Protein AF-A0A212FN62-F1 (afdb_monomer_lite)

Organism: NCBI:txid278856

Secondary structure (DSSP, 8-state):
----------S--SSTT-----GGGSPPTTS---PPPPPPPPSS----TT-SSS--S---SSPPPTTS-TT------

Foldseek 3Di:
DPPPPPPPPPPQDPDPPDHDDDPVRDDDPVDDDDPDDPDDDPDDFDFDQQAPPDGDDPCPPPDGHHCRGVPDDDDDD

Sequence (77 aa):
FLLYYDRVQADVCSSYLDVCCNVPDVRPPDNPITPKPPKFREGCGWRNPDGIGFKTIGDNDGESKFGEFPWMVAILK

Structure (mmCIF, N/CA/C/O backbone):
data_AF-A0A212FN62-F1
#
_entry.id   AF-A0A212FN62-F1
#
loop_
_atom_site.group_PDB
_atom_site.id
_atom_site.type_symbol
_atom_site.label_atom_id
_atom_site.label_alt_id
_atom_site.label_comp_id
_atom_site.label_asym_id
_atom_site.label_entity_id
_atom_site.label_seq_id
_atom_site.pdbx_PDB_ins_code
_atom_site.Cartn_x
_atom_sit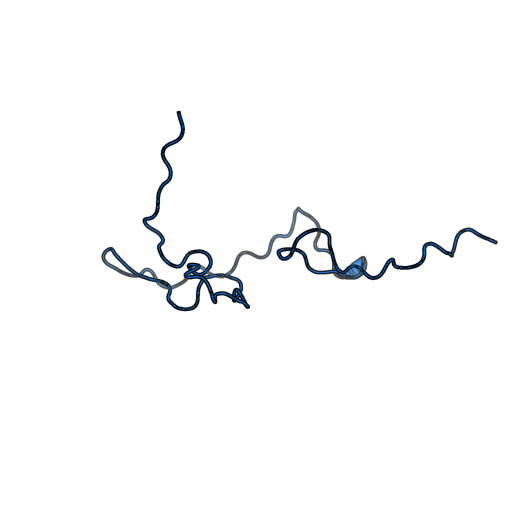e.Cartn_y
_atom_site.Cartn_z
_atom_site.occupancy
_atom_site.B_iso_or_equiv
_atom_site.auth_seq_id
_atom_site.auth_comp_id
_atom_site.auth_asym_id
_atom_site.auth_atom_id
_atom_site.pdbx_PDB_model_num
ATOM 1 N N . PHE A 1 1 ? 9.625 -9.137 -44.386 1.00 40.47 1 PHE A N 1
ATOM 2 C CA . PHE A 1 1 ? 10.670 -8.140 -44.070 1.00 40.47 1 PHE A CA 1
ATOM 3 C C . PHE A 1 1 ? 10.139 -6.806 -43.537 1.00 40.47 1 PHE A C 1
ATOM 5 O O . PHE A 1 1 ? 10.943 -5.932 -43.260 1.00 40.47 1 PHE A O 1
ATOM 12 N N . LEU A 1 2 ? 8.829 -6.654 -43.294 1.00 45.31 2 LEU A N 1
ATOM 13 C CA . LEU A 1 2 ? 8.257 -5.486 -42.607 1.00 45.31 2 LEU A CA 1
ATOM 14 C C . LEU A 1 2 ? 7.294 -5.921 -41.484 1.00 45.31 2 LEU A C 1
ATOM 16 O O . LEU A 1 2 ? 6.187 -5.419 -41.378 1.00 45.31 2 LEU A O 1
ATOM 20 N N . LEU A 1 3 ? 7.709 -6.893 -40.665 1.00 46.31 3 LEU A N 1
ATOM 21 C CA . LEU A 1 3 ? 7.036 -7.248 -39.403 1.00 46.31 3 LEU A CA 1
ATOM 22 C C . LEU A 1 3 ? 8.014 -7.049 -38.238 1.00 46.31 3 LEU A C 1
ATOM 24 O O . LEU A 1 3 ? 8.289 -7.971 -37.481 1.00 46.31 3 LEU A O 1
ATOM 28 N N . TYR A 1 4 ? 8.637 -5.874 -38.165 1.00 52.19 4 TYR A N 1
ATOM 29 C CA . TYR A 1 4 ? 9.546 -5.526 -37.065 1.00 52.19 4 TYR A CA 1
ATOM 30 C C . TYR A 1 4 ? 9.495 -4.030 -36.762 1.00 52.19 4 TYR A C 1
ATOM 32 O O . TYR A 1 4 ? 10.507 -3.363 -36.566 1.00 52.19 4 TYR A O 1
ATOM 40 N N . TYR A 1 5 ? 8.289 -3.478 -36.824 1.00 51.41 5 TYR A N 1
ATOM 41 C CA . TYR A 1 5 ? 8.058 -2.081 -36.506 1.00 51.41 5 TYR A CA 1
ATOM 42 C C . TYR A 1 5 ? 6.766 -1.942 -35.716 1.00 51.41 5 TYR A C 1
ATOM 44 O O . TYR A 1 5 ? 5.879 -1.181 -36.084 1.00 51.41 5 TYR A O 1
ATOM 52 N N . ASP A 1 6 ? 6.668 -2.707 -34.630 1.00 47.34 6 ASP A N 1
ATOM 53 C CA . ASP A 1 6 ? 5.823 -2.269 -33.532 1.00 47.34 6 ASP A CA 1
ATOM 54 C C . ASP A 1 6 ? 6.684 -1.333 -32.685 1.00 47.34 6 ASP A C 1
ATOM 56 O O . ASP A 1 6 ? 7.573 -1.749 -31.934 1.00 47.34 6 ASP A O 1
ATOM 60 N N . ARG A 1 7 ? 6.541 -0.034 -32.960 1.00 47.53 7 ARG A N 1
ATOM 61 C CA . ARG A 1 7 ? 7.160 1.001 -32.145 1.00 47.53 7 ARG A CA 1
ATOM 62 C C . ARG A 1 7 ? 6.571 0.856 -30.754 1.00 47.53 7 ARG A C 1
ATOM 64 O O . ARG A 1 7 ? 5.385 1.088 -30.573 1.00 47.53 7 ARG A O 1
ATOM 71 N N . VAL A 1 8 ? 7.444 0.549 -29.802 1.00 51.22 8 VAL A N 1
ATOM 72 C CA . VAL A 1 8 ? 7.322 0.877 -28.381 1.00 51.22 8 VAL A CA 1
ATOM 73 C C . VAL A 1 8 ? 6.669 2.258 -28.256 1.00 51.22 8 VAL A C 1
ATOM 75 O O . VAL A 1 8 ? 7.329 3.290 -28.386 1.00 51.22 8 VAL A O 1
ATOM 78 N N . GLN A 1 9 ? 5.347 2.276 -28.099 1.00 45.53 9 GLN A N 1
ATOM 79 C CA . GLN A 1 9 ? 4.589 3.472 -27.786 1.00 45.53 9 GLN A CA 1
ATOM 80 C C . GLN A 1 9 ? 4.968 3.802 -26.344 1.00 45.53 9 GLN A C 1
ATOM 82 O O . GLN A 1 9 ? 4.600 3.092 -25.412 1.00 45.53 9 GLN A O 1
ATOM 87 N N . ALA A 1 10 ? 5.796 4.828 -26.182 1.00 48.84 10 ALA A N 1
ATOM 88 C CA . ALA A 1 10 ? 6.176 5.364 -24.890 1.00 48.84 10 ALA A CA 1
ATOM 89 C C . ALA A 1 10 ? 4.960 6.053 -24.249 1.00 48.84 10 ALA A C 1
ATOM 91 O O . ALA A 1 10 ? 4.800 7.263 -24.358 1.00 48.84 10 ALA A O 1
ATOM 92 N N . ASP A 1 11 ? 4.106 5.258 -23.610 1.00 56.12 11 ASP A N 1
ATOM 93 C CA . ASP A 1 11 ? 3.399 5.652 -22.396 1.00 56.12 11 ASP A CA 1
ATOM 94 C C . ASP A 1 11 ? 3.444 4.442 -21.455 1.00 56.12 11 ASP A C 1
ATOM 96 O O . ASP A 1 11 ? 2.971 3.347 -21.766 1.00 56.12 11 ASP A O 1
ATOM 100 N N . VAL A 1 12 ? 4.236 4.590 -20.400 1.00 72.12 12 VAL A N 1
ATOM 101 C CA . VAL A 1 12 ? 4.874 3.501 -19.657 1.00 72.12 12 VAL A CA 1
ATOM 102 C C . VAL A 1 12 ? 3.837 2.823 -18.757 1.00 72.12 12 VAL A C 1
ATOM 104 O O . VAL A 1 12 ? 3.633 3.230 -17.624 1.00 72.12 12 VAL A O 1
ATOM 107 N N . CYS A 1 13 ? 3.222 1.762 -19.286 1.00 78.69 13 CYS A N 1
ATOM 108 C CA . CYS A 1 13 ? 2.161 0.941 -18.685 1.00 78.69 13 CYS A CA 1
ATOM 109 C C . CYS A 1 13 ? 0.811 1.655 -18.459 1.00 78.69 13 CYS A C 1
ATOM 111 O O . CYS A 1 13 ? 0.741 2.846 -18.186 1.00 78.69 13 CYS A O 1
ATOM 113 N N . SER A 1 14 ? -0.297 0.905 -18.566 1.00 81.19 14 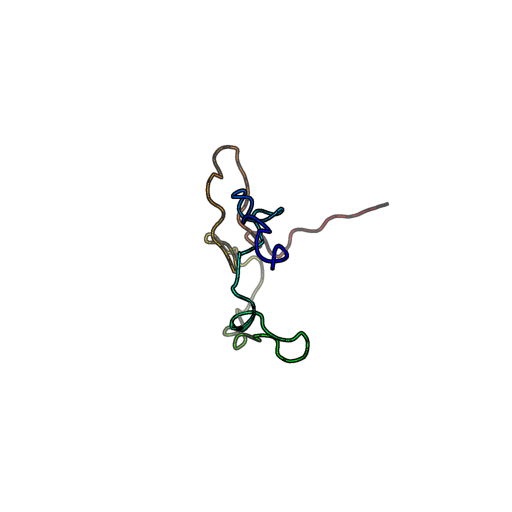SER A N 1
ATOM 114 C CA . SER A 1 14 ? -1.655 1.463 -18.409 1.00 81.19 14 SER A CA 1
ATOM 115 C C . SER A 1 14 ? -1.996 1.819 -16.961 1.00 81.19 14 SER A C 1
ATOM 117 O O . SER A 1 14 ? -2.903 2.618 -16.725 1.00 81.19 14 SER A O 1
ATOM 119 N N . SER A 1 15 ? -1.332 1.180 -16.002 1.00 75.88 15 SER A N 1
ATOM 120 C CA . SER A 1 15 ? -1.537 1.383 -14.576 1.00 75.88 15 SER A CA 1
ATOM 121 C C . SER A 1 15 ? -0.249 1.878 -13.940 1.00 75.88 15 SER A C 1
ATOM 123 O O . SER A 1 15 ? 0.833 1.384 -14.245 1.00 75.88 15 SER A O 1
ATOM 125 N N . TYR A 1 16 ? -0.370 2.784 -12.971 1.00 76.06 16 TYR A N 1
ATOM 126 C CA . TYR A 1 16 ? 0.752 3.190 -12.120 1.00 76.06 16 TYR A CA 1
ATOM 127 C C . TYR A 1 16 ? 1.256 2.050 -11.211 1.00 76.06 16 TYR A C 1
ATOM 129 O O . TYR A 1 16 ? 2.291 2.193 -10.564 1.00 76.06 16 TYR A O 1
ATOM 137 N N . LEU A 1 17 ? 0.510 0.940 -11.127 1.00 81.19 17 LEU A N 1
ATOM 138 C CA . LEU A 1 17 ? 0.909 -0.276 -10.412 1.00 81.19 17 LEU A CA 1
ATOM 139 C C . LEU A 1 17 ? 1.738 -1.232 -11.281 1.00 81.19 17 LEU A C 1
ATOM 141 O O . LEU A 1 17 ? 2.278 -2.207 -10.757 1.00 81.19 17 LEU A O 1
ATOM 145 N N . ASP A 1 18 ? 1.834 -0.969 -12.583 1.00 83.06 18 ASP A N 1
ATOM 146 C CA . ASP A 1 18 ? 2.531 -1.834 -13.523 1.00 83.06 18 ASP A CA 1
ATOM 147 C C . ASP A 1 18 ? 3.968 -1.358 -13.749 1.00 83.06 18 ASP A C 1
ATOM 149 O O . ASP A 1 18 ? 4.292 -0.170 -13.694 1.00 83.06 18 ASP A O 1
ATOM 153 N N . VAL A 1 19 ? 4.840 -2.317 -14.047 1.00 81.19 19 VAL A N 1
ATOM 154 C CA . VAL A 1 19 ? 6.229 -2.067 -14.430 1.00 81.19 19 VAL A CA 1
ATOM 155 C C . VAL A 1 19 ? 6.470 -2.714 -15.783 1.00 81.19 19 VAL A C 1
ATOM 157 O O . VAL A 1 19 ? 6.131 -3.877 -15.999 1.00 81.19 19 VAL A O 1
ATOM 160 N N . CYS A 1 20 ? 7.078 -1.959 -16.695 1.00 83.81 20 CYS A N 1
ATOM 161 C CA . CYS A 1 20 ? 7.475 -2.484 -17.992 1.00 83.81 20 CYS A CA 1
ATOM 162 C C . CYS A 1 20 ? 8.672 -3.424 -17.802 1.00 83.81 20 CYS A C 1
ATOM 164 O O . CYS A 1 20 ? 9.760 -2.984 -17.426 1.00 83.81 20 CYS A O 1
ATOM 166 N N . CYS A 1 21 ? 8.459 -4.714 -18.054 1.00 84.44 21 CYS A N 1
ATOM 167 C CA . CYS A 1 21 ? 9.485 -5.751 -17.992 1.00 84.44 21 CYS A CA 1
ATOM 168 C C . CYS A 1 21 ? 9.812 -6.248 -19.403 1.00 84.44 21 CYS A C 1
ATOM 170 O O . CYS A 1 21 ? 8.921 -6.353 -20.249 1.00 84.44 21 CYS A O 1
ATOM 172 N N . ASN A 1 22 ? 11.066 -6.629 -19.657 1.00 85.06 22 ASN A N 1
ATOM 173 C CA . ASN A 1 22 ? 11.372 -7.369 -20.880 1.00 85.06 22 ASN A CA 1
ATOM 174 C C . ASN A 1 22 ? 10.763 -8.772 -20.792 1.00 85.06 22 ASN A C 1
ATOM 176 O O . ASN A 1 22 ? 10.653 -9.332 -19.706 1.00 85.06 22 ASN A O 1
ATOM 180 N N . VAL A 1 23 ? 10.445 -9.379 -21.938 1.00 84.44 23 VAL A N 1
ATOM 181 C CA . VAL A 1 23 ? 9.922 -10.757 -22.022 1.00 84.44 23 VAL A CA 1
ATOM 182 C C . VAL A 1 23 ? 10.688 -11.774 -21.149 1.00 84.44 23 VAL A C 1
ATOM 184 O O . VAL A 1 23 ? 10.022 -12.518 -20.434 1.00 84.44 23 VAL A O 1
ATOM 187 N N . PRO A 1 24 ? 12.039 -11.824 -21.129 1.00 84.56 24 PRO A N 1
ATOM 188 C CA . PRO A 1 24 ? 12.765 -12.750 -20.250 1.00 84.56 24 PRO A CA 1
ATOM 189 C C . PRO A 1 24 ? 12.662 -12.425 -18.749 1.00 84.56 24 PRO A C 1
ATOM 191 O O . PRO A 1 24 ? 12.912 -13.304 -17.929 1.00 84.56 24 PRO A O 1
ATOM 194 N N . ASP A 1 25 ? 12.296 -11.195 -18.384 1.00 83.62 25 ASP A N 1
ATOM 195 C CA . ASP A 1 25 ? 12.161 -10.735 -16.995 1.00 83.62 25 ASP A CA 1
ATOM 196 C C . ASP A 1 25 ? 10.735 -10.944 -16.445 1.00 83.62 25 ASP A C 1
ATOM 198 O O . ASP A 1 25 ? 10.467 -10.695 -15.264 1.00 83.62 25 ASP A O 1
ATOM 202 N N . VAL A 1 26 ? 9.803 -11.414 -17.284 1.00 84.69 26 VAL A N 1
ATOM 203 C CA . VAL A 1 26 ? 8.442 -11.764 -16.869 1.00 84.69 26 VAL A CA 1
ATOM 204 C C . VAL A 1 26 ? 8.469 -13.117 -16.164 1.00 84.69 26 VAL A C 1
ATOM 206 O O . VAL A 1 26 ? 8.841 -14.138 -16.741 1.00 84.69 26 VAL A O 1
ATOM 209 N N . ARG A 1 27 ? 8.045 -13.140 -14.896 1.00 82.44 27 ARG A N 1
ATOM 210 C CA . ARG A 1 27 ? 7.916 -14.395 -14.150 1.00 82.44 27 ARG A CA 1
ATOM 211 C C . ARG A 1 27 ? 6.702 -15.182 -14.636 1.00 82.44 27 ARG A C 1
ATOM 213 O O . ARG A 1 27 ? 5.638 -14.587 -14.820 1.00 82.44 27 ARG A O 1
ATOM 220 N N . PRO A 1 28 ? 6.829 -16.507 -14.793 1.00 83.19 28 PRO A N 1
ATOM 221 C CA . PRO A 1 28 ? 5.690 -17.329 -15.139 1.00 83.19 28 PRO A CA 1
ATOM 222 C C . PRO A 1 28 ? 4.727 -17.427 -13.931 1.00 83.19 28 PRO A C 1
ATOM 224 O O . PRO A 1 28 ? 5.168 -17.316 -12.779 1.00 83.19 28 PRO A O 1
ATOM 227 N N . PRO A 1 29 ? 3.408 -17.582 -14.161 1.00 80.50 29 PRO A N 1
ATOM 228 C CA . PRO A 1 29 ? 2.392 -17.501 -13.101 1.00 80.50 29 PRO A CA 1
ATOM 229 C C . PRO A 1 29 ? 2.527 -18.553 -11.990 1.00 80.50 29 PRO A C 1
ATOM 231 O O . PRO A 1 29 ? 1.985 -18.383 -10.901 1.00 80.50 29 PRO A O 1
ATOM 234 N N . ASP A 1 30 ? 3.233 -19.645 -12.263 1.00 85.19 30 ASP A N 1
ATOM 235 C CA . ASP A 1 30 ? 3.492 -20.771 -11.368 1.00 85.19 30 ASP A CA 1
ATOM 236 C C . ASP A 1 30 ? 4.656 -20.530 -10.389 1.00 85.19 30 ASP A C 1
ATOM 238 O O . ASP A 1 30 ? 4.832 -21.313 -9.455 1.00 85.19 30 ASP A O 1
ATOM 242 N N . ASN A 1 31 ? 5.422 -19.444 -10.551 1.00 80.81 31 ASN A N 1
ATOM 243 C CA . ASN A 1 31 ? 6.557 -19.114 -9.685 1.00 80.81 31 ASN A CA 1
ATOM 244 C C . ASN A 1 31 ? 6.451 -17.699 -9.075 1.00 80.81 31 ASN A C 1
ATOM 246 O O . ASN A 1 31 ? 7.220 -16.794 -9.432 1.00 80.81 31 ASN A O 1
ATOM 250 N N . PRO A 1 32 ? 5.493 -17.473 -8.157 1.00 81.75 32 PRO A N 1
ATOM 251 C CA . PRO A 1 32 ? 5.347 -16.192 -7.482 1.00 81.75 32 PRO A CA 1
ATOM 252 C C . PRO A 1 32 ? 6.482 -15.951 -6.477 1.00 81.75 32 PRO A C 1
ATOM 254 O O . PRO A 1 32 ? 6.947 -16.862 -5.792 1.00 81.75 32 PRO A O 1
ATOM 257 N N . ILE A 1 33 ? 6.884 -14.686 -6.309 1.00 80.31 33 ILE A N 1
ATOM 258 C CA . ILE A 1 33 ? 7.719 -14.313 -5.162 1.00 80.31 33 ILE A CA 1
ATOM 259 C C . ILE A 1 33 ? 6.838 -14.307 -3.914 1.00 80.31 33 ILE A C 1
ATOM 261 O O . ILE A 1 33 ? 6.024 -13.405 -3.726 1.00 80.31 33 ILE A O 1
ATOM 265 N N . THR A 1 34 ? 7.062 -15.256 -3.014 1.00 79.00 34 THR A N 1
ATOM 266 C CA . THR A 1 34 ? 6.552 -15.184 -1.640 1.00 79.00 34 THR A CA 1
ATOM 267 C C . THR A 1 34 ? 7.647 -14.661 -0.713 1.00 79.00 34 THR A C 1
ATOM 269 O O . THR A 1 34 ? 8.598 -15.396 -0.428 1.00 79.00 34 THR A O 1
ATOM 272 N N . PRO A 1 35 ? 7.567 -13.404 -0.235 1.00 77.69 35 PRO A N 1
ATOM 273 C CA . PRO A 1 35 ? 8.502 -12.914 0.765 1.00 77.69 35 PRO A CA 1
ATOM 274 C C . PRO A 1 35 ? 8.353 -13.722 2.057 1.00 77.69 35 PRO A C 1
ATOM 276 O O . PRO A 1 35 ? 7.262 -14.169 2.417 1.00 77.69 35 PRO A O 1
ATOM 279 N N . LYS A 1 36 ? 9.464 -13.900 2.778 1.00 81.38 36 LYS A N 1
ATOM 280 C CA . LYS A 1 36 ? 9.437 -14.538 4.096 1.00 81.38 36 LYS A CA 1
ATOM 281 C C . LYS A 1 36 ? 8.487 -13.748 5.008 1.00 81.38 36 LYS A C 1
ATOM 283 O O . LYS A 1 36 ? 8.638 -12.525 5.081 1.00 81.38 36 LYS A O 1
ATOM 288 N N . PRO A 1 37 ? 7.550 -14.406 5.716 1.00 76.31 37 PRO A N 1
ATOM 289 C CA . PRO A 1 37 ? 6.632 -13.698 6.592 1.00 76.31 37 PRO A CA 1
ATOM 290 C C . PRO A 1 37 ? 7.420 -12.898 7.641 1.00 76.31 37 PRO A C 1
ATOM 292 O O . PRO A 1 37 ? 8.390 -13.419 8.212 1.00 76.31 37 PRO A O 1
ATOM 295 N N . PRO A 1 38 ? 7.051 -11.627 7.879 1.00 75.00 38 PRO A N 1
ATOM 296 C CA . PRO A 1 38 ? 7.685 -10.822 8.909 1.00 75.00 38 PRO A CA 1
ATOM 297 C C . PRO A 1 38 ? 7.461 -11.454 10.286 1.00 75.00 38 PRO A C 1
ATOM 299 O O . PRO A 1 38 ? 6.545 -12.255 10.487 1.00 75.00 38 PRO A O 1
ATOM 302 N N . LYS A 1 39 ? 8.307 -11.088 11.256 1.00 79.75 39 LYS A N 1
ATOM 303 C CA . LYS A 1 39 ? 8.103 -11.505 12.649 1.00 79.75 39 LYS A CA 1
ATOM 304 C C . LYS A 1 39 ? 6.709 -11.066 13.100 1.00 79.75 39 LYS A C 1
ATOM 306 O O . LYS A 1 39 ? 6.319 -9.923 12.860 1.00 79.75 39 LYS A O 1
ATOM 311 N N . PHE A 1 40 ? 5.983 -11.979 13.741 1.00 77.00 40 PHE A N 1
ATOM 312 C CA . PHE A 1 40 ? 4.643 -11.710 14.244 1.00 77.00 40 PHE A CA 1
ATOM 313 C C . PHE A 1 40 ? 4.700 -10.541 15.233 1.00 77.00 40 PHE A C 1
ATOM 315 O O . PHE A 1 40 ? 5.527 -10.538 16.145 1.00 77.00 40 PHE A O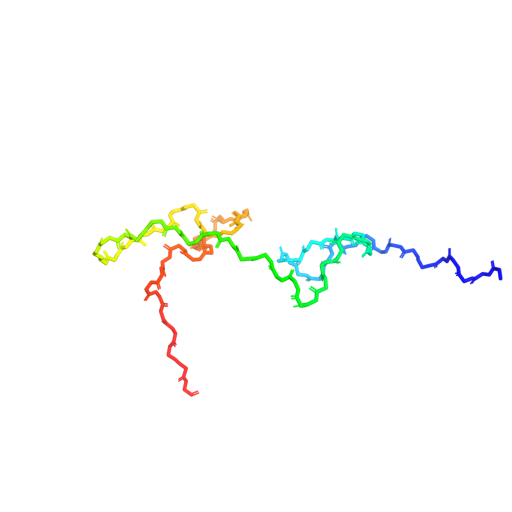 1
ATOM 322 N N . ARG A 1 41 ? 3.863 -9.524 15.016 1.00 81.62 41 ARG A N 1
ATOM 323 C CA . ARG A 1 41 ? 3.711 -8.406 15.950 1.00 81.62 4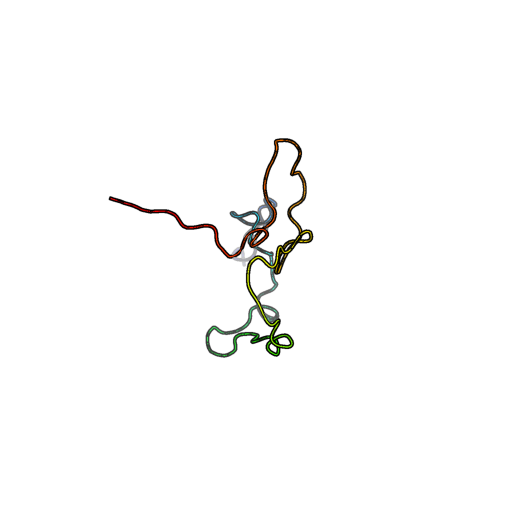1 ARG A CA 1
ATOM 324 C C . ARG A 1 41 ? 2.555 -8.756 16.875 1.00 81.62 41 ARG A C 1
ATOM 326 O O . ARG A 1 41 ? 1.463 -9.049 16.401 1.00 81.62 41 ARG A O 1
ATOM 333 N N . GLU A 1 42 ? 2.802 -8.760 18.176 1.00 86.75 42 GLU A N 1
ATOM 334 C CA . GLU A 1 42 ? 1.754 -8.995 19.170 1.00 86.75 42 GLU A CA 1
ATOM 335 C C . GLU A 1 42 ? 0.883 -7.740 19.333 1.00 86.75 42 GLU A C 1
ATOM 337 O O . GLU A 1 42 ? 1.366 -6.620 19.188 1.00 86.75 42 GLU A O 1
ATOM 342 N N . GLY A 1 43 ? -0.409 -7.903 19.623 1.00 86.62 43 GLY A N 1
ATOM 343 C CA . GLY A 1 43 ? -1.348 -6.784 19.789 1.00 86.62 43 GLY A CA 1
ATOM 344 C C . GLY A 1 43 ? -1.993 -6.278 18.489 1.00 86.62 43 GLY A C 1
ATOM 345 O O . GLY A 1 43 ? -1.797 -6.837 17.411 1.00 86.62 43 GLY A O 1
ATOM 346 N N . CYS A 1 44 ? -2.807 -5.224 18.597 1.00 88.56 44 CYS A N 1
ATOM 347 C CA . CYS A 1 44 ? -3.603 -4.654 17.502 1.00 88.56 44 CYS A CA 1
ATOM 348 C C . CYS A 1 44 ? -3.246 -3.179 17.229 1.00 88.56 44 CYS A C 1
ATOM 350 O O . CYS A 1 44 ? -2.547 -2.545 18.014 1.00 88.56 44 CYS A O 1
ATOM 352 N N . GLY A 1 45 ? -3.717 -2.625 16.104 1.00 89.81 45 GLY A N 1
ATOM 353 C CA . GLY A 1 45 ? -3.539 -1.198 15.789 1.00 89.81 45 GLY A CA 1
ATOM 354 C C . GLY A 1 45 ? -2.166 -0.815 15.217 1.00 89.81 45 GLY A C 1
ATOM 355 O O . GLY A 1 45 ? -1.779 0.350 15.245 1.00 89.81 45 GLY A O 1
ATOM 356 N N . TRP A 1 46 ? -1.415 -1.776 14.674 1.00 90.12 46 TRP A N 1
ATOM 357 C CA . TRP A 1 46 ? -0.114 -1.525 14.049 1.00 90.12 46 TRP A CA 1
ATOM 358 C C . TRP A 1 46 ? -0.229 -0.784 12.708 1.00 90.12 46 TRP A C 1
ATOM 360 O O . TRP A 1 46 ? -0.564 -1.389 11.690 1.00 90.12 46 TRP A O 1
ATOM 370 N N . ARG A 1 47 ? 0.061 0.522 12.698 1.00 90.44 47 ARG A N 1
ATOM 371 C CA . ARG A 1 47 ? 0.140 1.338 11.471 1.00 90.44 47 ARG A CA 1
ATOM 372 C C . ARG A 1 47 ? 1.405 0.997 10.671 1.00 90.44 47 ARG A C 1
ATOM 374 O O . ARG A 1 47 ? 2.443 0.705 11.272 1.00 90.44 47 ARG A O 1
ATOM 381 N N . ASN A 1 48 ? 1.333 1.115 9.342 1.00 90.00 48 ASN A N 1
ATOM 382 C CA . ASN A 1 48 ? 2.480 1.053 8.424 1.00 90.00 48 ASN A CA 1
ATOM 383 C C . ASN A 1 48 ? 2.721 2.436 7.785 1.00 90.00 48 ASN A C 1
ATOM 385 O O . ASN A 1 48 ? 2.258 2.665 6.670 1.00 90.00 48 ASN A O 1
ATOM 389 N N . PRO A 1 49 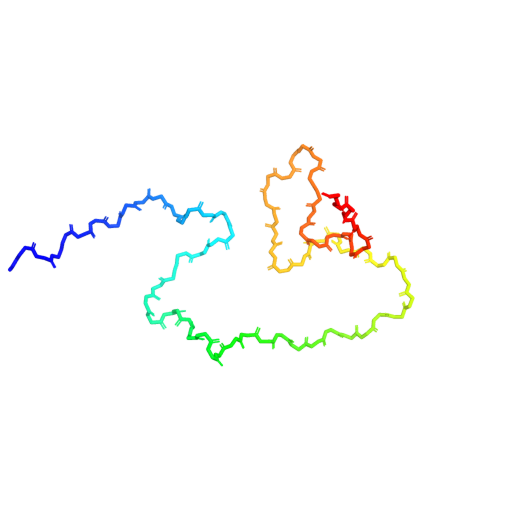? 3.413 3.374 8.466 1.00 87.44 49 PRO A N 1
ATOM 390 C CA . PRO A 1 49 ? 3.549 4.759 7.997 1.00 87.44 49 PRO A CA 1
ATOM 391 C C . PRO A 1 49 ? 4.228 4.887 6.629 1.00 87.44 49 PRO A C 1
ATOM 393 O O . PRO A 1 49 ? 3.940 5.816 5.884 1.00 87.44 49 PRO A O 1
ATOM 396 N N . ASP A 1 50 ? 5.102 3.938 6.291 1.00 86.31 50 ASP A N 1
ATOM 397 C CA . ASP A 1 50 ? 5.833 3.912 5.022 1.00 86.31 50 ASP A CA 1
ATOM 398 C C . ASP A 1 50 ? 5.078 3.178 3.895 1.00 86.31 50 ASP A C 1
ATOM 400 O O . ASP A 1 50 ? 5.572 3.098 2.770 1.00 86.31 50 ASP A O 1
ATOM 404 N N . GLY A 1 51 ? 3.884 2.644 4.178 1.00 86.25 51 GLY A N 1
ATOM 405 C CA . GLY A 1 51 ? 3.166 1.734 3.286 1.00 86.25 51 GLY A CA 1
ATOM 406 C C . GLY A 1 51 ? 3.796 0.339 3.202 1.00 86.25 51 GLY A C 1
ATOM 407 O O . GLY A 1 51 ? 4.796 0.033 3.855 1.00 86.25 51 GLY A O 1
ATOM 408 N N . ILE A 1 52 ? 3.185 -0.542 2.410 1.00 86.88 52 ILE A N 1
ATOM 409 C CA . ILE A 1 52 ? 3.672 -1.902 2.145 1.00 86.88 52 ILE A CA 1
ATOM 410 C C . ILE A 1 52 ? 3.888 -2.077 0.637 1.00 86.88 52 ILE A C 1
ATOM 412 O O . ILE A 1 52 ? 3.041 -1.713 -0.169 1.00 86.88 52 ILE A O 1
ATOM 416 N N . GLY A 1 53 ? 5.007 -2.688 0.241 1.00 80.94 53 GLY A N 1
ATOM 417 C CA . GLY A 1 53 ? 5.266 -3.117 -1.140 1.00 80.94 53 GLY A CA 1
ATOM 418 C C . GLY A 1 53 ? 5.789 -2.016 -2.064 1.00 80.94 53 GLY A C 1
ATOM 419 O O . GLY A 1 53 ? 6.796 -2.227 -2.733 1.00 80.94 53 GLY A O 1
ATOM 420 N N . PHE A 1 54 ? 5.163 -0.842 -2.071 1.00 76.50 54 PHE A N 1
ATOM 421 C CA . PHE A 1 54 ? 5.598 0.297 -2.878 1.00 76.50 54 PHE A CA 1
ATOM 422 C C . PHE A 1 54 ? 5.331 1.623 -2.167 1.00 76.50 54 PHE A C 1
ATOM 424 O O . PHE A 1 54 ? 4.427 1.744 -1.340 1.00 76.50 54 PHE A O 1
ATOM 431 N N . LYS A 1 55 ? 6.140 2.633 -2.500 1.00 73.12 55 LYS A N 1
ATOM 432 C CA . LYS A 1 55 ? 5.981 3.988 -1.979 1.00 73.12 55 LYS A CA 1
ATOM 433 C C . LYS A 1 55 ? 5.147 4.800 -2.959 1.00 73.12 55 LYS A C 1
ATOM 435 O O . LYS A 1 55 ? 5.620 5.119 -4.045 1.00 73.12 55 LYS A O 1
ATOM 440 N N . THR A 1 56 ? 3.933 5.162 -2.561 1.00 70.75 56 THR A N 1
ATOM 441 C CA . THR A 1 56 ? 3.121 6.127 -3.309 1.00 70.75 56 THR A CA 1
ATOM 442 C C . THR A 1 56 ? 3.839 7.479 -3.323 1.00 70.75 56 THR A C 1
ATOM 444 O O . THR A 1 56 ? 4.233 7.972 -2.261 1.00 70.75 56 THR A O 1
ATOM 447 N N . ILE A 1 57 ? 4.033 8.049 -4.512 1.00 71.38 57 ILE A N 1
ATOM 448 C CA . ILE A 1 57 ? 4.613 9.380 -4.738 1.00 71.38 57 ILE A CA 1
ATOM 449 C C . ILE A 1 57 ? 3.476 10.288 -5.216 1.00 71.38 57 ILE A C 1
ATOM 451 O O . ILE A 1 57 ? 2.692 9.864 -6.059 1.00 71.38 57 ILE A O 1
ATOM 455 N N . GLY A 1 58 ? 3.399 11.516 -4.698 1.00 72.69 58 GLY A N 1
ATOM 456 C CA . GLY A 1 58 ? 2.349 12.476 -5.066 1.00 72.69 58 GLY A CA 1
ATOM 457 C C . GLY A 1 58 ? 1.159 12.518 -4.107 1.00 72.69 58 GLY A C 1
ATOM 458 O O . GLY A 1 58 ? 0.102 12.989 -4.494 1.00 72.69 58 GLY A O 1
ATOM 459 N N . ASP A 1 59 ? 1.341 12.052 -2.871 1.00 73.81 59 ASP A N 1
ATOM 460 C CA . ASP A 1 59 ? 0.375 12.082 -1.766 1.00 73.81 59 ASP A CA 1
ATOM 461 C C . ASP A 1 59 ? 0.176 13.488 -1.169 1.00 73.81 59 ASP A C 1
ATOM 463 O O . ASP A 1 59 ? 0.409 13.719 0.019 1.00 73.81 59 ASP A O 1
ATOM 467 N N . ASN A 1 60 ? -0.167 14.461 -2.009 1.00 78.69 60 ASN A N 1
ATOM 468 C CA . ASN A 1 60 ? -0.258 15.860 -1.592 1.00 78.69 60 ASN A CA 1
ATOM 469 C C . ASN A 1 60 ? -1.658 16.258 -1.098 1.00 78.69 60 ASN A C 1
ATOM 471 O O . ASN A 1 60 ? -1.785 17.307 -0.465 1.00 78.69 60 ASN A O 1
ATOM 475 N N . ASP A 1 61 ? -2.677 15.427 -1.330 1.00 82.56 61 ASP A N 1
ATOM 476 C CA . ASP A 1 61 ? -4.092 15.741 -1.098 1.00 82.56 61 ASP A CA 1
ATOM 477 C C . ASP A 1 61 ? -4.722 14.862 0.005 1.00 82.56 61 ASP A C 1
ATOM 479 O O . ASP A 1 61 ? -5.941 14.703 0.093 1.00 82.56 61 ASP A O 1
ATOM 483 N N . GLY A 1 62 ? -3.892 14.323 0.907 1.00 81.56 62 GLY A N 1
ATOM 484 C CA . GLY A 1 62 ? -4.338 13.555 2.076 1.00 81.56 62 GLY A CA 1
ATOM 485 C C . GLY A 1 62 ? -4.499 12.056 1.819 1.00 81.56 62 GLY A C 1
ATOM 486 O O . GLY A 1 62 ? -5.254 11.380 2.523 1.00 81.56 62 GLY A O 1
ATOM 487 N N . GLU A 1 63 ? -3.801 11.524 0.821 1.00 87.31 63 GLU A N 1
ATOM 488 C CA . GLU A 1 63 ? -3.801 10.106 0.494 1.00 87.31 63 GLU A CA 1
ATOM 489 C C . GLU A 1 63 ? -3.077 9.277 1.560 1.00 87.31 63 GLU A C 1
ATOM 491 O O . GLU A 1 63 ? -1.965 9.586 1.988 1.00 87.31 63 GLU A O 1
ATOM 496 N N . SER A 1 64 ? -3.684 8.153 1.944 1.00 89.00 64 SER A N 1
ATOM 497 C CA . SER A 1 64 ? -3.003 7.138 2.744 1.00 89.00 64 SER A CA 1
ATOM 498 C C . SER A 1 64 ? -2.071 6.294 1.881 1.00 89.00 64 SER A C 1
ATOM 500 O O . SER A 1 64 ? -2.386 5.979 0.727 1.00 89.00 64 SER A O 1
ATOM 502 N N . LYS A 1 65 ? -0.967 5.824 2.458 1.00 88.50 65 LYS A N 1
ATOM 503 C CA . LYS A 1 65 ? -0.086 4.858 1.795 1.00 88.50 65 LYS A CA 1
ATOM 504 C C . LYS A 1 65 ? -0.766 3.501 1.644 1.00 88.50 65 LYS A C 1
ATOM 506 O O . LYS A 1 65 ? -1.668 3.129 2.400 1.00 88.50 65 LYS A O 1
ATOM 511 N N . PHE A 1 66 ? -0.304 2.726 0.664 1.00 88.50 66 PHE A N 1
ATOM 512 C CA . PHE A 1 66 ? -0.831 1.386 0.442 1.00 88.50 66 PHE A CA 1
ATOM 513 C C . PHE A 1 66 ? -0.647 0.520 1.696 1.00 88.50 66 PHE A C 1
ATOM 515 O O . PHE A 1 66 ? 0.472 0.325 2.171 1.00 88.50 66 PHE A O 1
ATOM 522 N N . GLY A 1 67 ? -1.752 0.016 2.250 1.00 89.75 67 GLY A N 1
ATOM 523 C CA . GLY A 1 67 ? -1.733 -0.800 3.466 1.00 89.75 67 GLY A CA 1
ATOM 524 C C . GLY A 1 67 ? -1.327 -0.047 4.740 1.00 89.75 67 GLY A C 1
ATOM 525 O O . GLY A 1 67 ? -0.913 -0.685 5.711 1.00 89.75 67 GLY A O 1
ATOM 526 N N . GLU A 1 68 ? -1.430 1.284 4.763 1.00 92.38 68 GLU A N 1
ATOM 527 C CA . GLU A 1 68 ? -1.068 2.102 5.928 1.00 92.38 68 GLU A CA 1
ATOM 528 C C . GLU A 1 68 ? -1.888 1.760 7.177 1.00 92.38 68 GLU A C 1
ATOM 530 O O . GLU A 1 68 ? -1.347 1.690 8.286 1.00 92.38 68 GLU A O 1
ATOM 535 N N . PHE A 1 69 ? -3.183 1.503 6.980 1.00 93.50 69 PHE A N 1
ATOM 536 C CA . PHE A 1 69 ? -4.146 1.178 8.027 1.00 93.50 69 PHE A CA 1
ATOM 537 C C 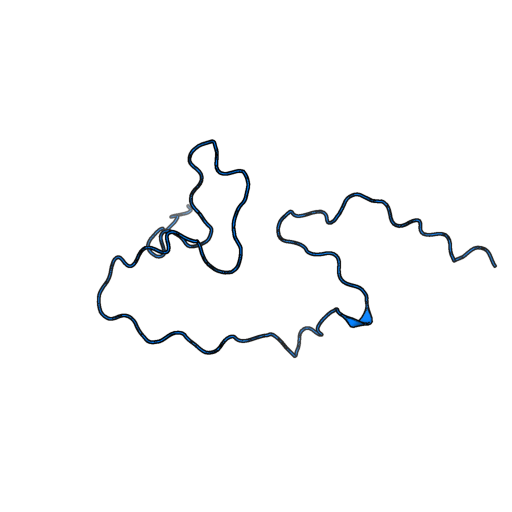. PHE A 1 69 ? -4.748 -0.213 7.777 1.00 93.50 69 PHE A C 1
ATOM 539 O O . PHE A 1 69 ? -5.804 -0.323 7.152 1.00 93.50 69 PHE A O 1
ATOM 546 N N . PRO A 1 70 ? -4.108 -1.294 8.267 1.00 90.81 70 PRO A N 1
ATOM 547 C CA . PRO A 1 70 ? -4.548 -2.667 8.000 1.00 90.81 70 PRO A CA 1
ATOM 548 C C . PRO A 1 70 ? -5.965 -3.016 8.477 1.00 90.81 70 PRO A C 1
ATOM 550 O O . PRO A 1 70 ? -6.517 -4.026 8.059 1.00 90.81 70 PRO A O 1
ATOM 553 N N . TRP A 1 71 ? -6.546 -2.216 9.373 1.00 92.50 71 TRP A N 1
ATOM 554 C CA . TRP A 1 71 ? -7.887 -2.424 9.933 1.00 92.50 71 TRP A CA 1
ATOM 555 C C . TRP A 1 71 ? -9.006 -1.714 9.160 1.00 92.50 71 TRP A C 1
ATOM 557 O O . TRP A 1 71 ? -10.163 -1.795 9.567 1.00 92.50 71 TRP A O 1
ATOM 567 N N . MET A 1 72 ? -8.691 -0.991 8.083 1.00 94.44 72 MET A N 1
ATOM 568 C CA . MET A 1 72 ? -9.713 -0.356 7.250 1.00 94.44 72 MET A CA 1
ATOM 569 C C . MET A 1 72 ? -10.538 -1.413 6.511 1.00 94.44 72 MET A C 1
ATOM 571 O O . MET A 1 72 ? -9.988 -2.320 5.891 1.00 94.44 72 MET A O 1
ATOM 575 N N . VAL A 1 73 ? -11.865 -1.278 6.555 1.00 93.81 73 VAL A N 1
ATOM 576 C CA . VAL A 1 73 ? -12.815 -2.183 5.894 1.00 93.81 73 VAL A CA 1
ATOM 577 C C . VAL A 1 73 ? -13.873 -1.382 5.139 1.00 93.81 73 VAL A C 1
ATOM 579 O O . VAL A 1 73 ? -14.306 -0.328 5.602 1.00 93.81 73 VAL A O 1
ATOM 582 N N . ALA A 1 74 ? -14.302 -1.890 3.984 1.00 94.31 74 ALA A N 1
ATOM 583 C CA . ALA A 1 74 ? -15.414 -1.340 3.215 1.00 94.31 74 ALA A CA 1
ATOM 584 C C . ALA A 1 74 ? -16.602 -2.306 3.282 1.00 94.31 74 ALA A C 1
ATOM 586 O O . ALA A 1 74 ? -16.453 -3.497 3.013 1.00 94.31 74 ALA A O 1
ATOM 587 N N . ILE A 1 75 ? -17.780 -1.794 3.639 1.00 93.12 75 ILE A N 1
ATOM 588 C CA . ILE A 1 75 ? -19.030 -2.557 3.611 1.00 93.12 75 ILE A CA 1
ATOM 589 C C . ILE A 1 75 ? -19.766 -2.169 2.332 1.00 93.12 75 ILE A C 1
ATOM 591 O O . ILE A 1 75 ? -20.152 -1.014 2.161 1.00 93.12 75 ILE A O 1
ATOM 595 N N . LEU A 1 76 ? -19.933 -3.135 1.434 1.00 92.88 76 LEU A N 1
ATOM 596 C CA . LEU A 1 76 ? -20.651 -2.977 0.171 1.00 92.88 76 LEU A CA 1
ATOM 597 C C . LEU A 1 76 ? -22.060 -3.573 0.316 1.00 92.88 76 LEU A C 1
ATOM 599 O O . LEU A 1 76 ? -22.249 -4.509 1.095 1.00 92.88 76 LEU A O 1
ATOM 603 N N . LYS A 1 77 ? -23.039 -3.017 -0.402 1.00 81.31 77 LYS A N 1
ATOM 604 C CA . LYS A 1 77 ? -24.438 -3.466 -0.396 1.00 81.31 77 LYS A CA 1
ATOM 605 C C . LYS A 1 77 ? -24.808 -4.124 -1.716 1.00 81.31 77 LYS A C 1
ATOM 607 O O . LYS A 1 77 ? -24.351 -3.604 -2.755 1.00 81.31 77 LYS A O 1
#

pLDDT: mean 78.54, std 13.66, range [40.47, 94.44]

Radius of gyration: 18.97 Å; chains: 1; bounding box: 37×37×64 Å